Protein AF-A0AA95GH87-F1 (afdb_monomer)

Structure (mmCIF, N/CA/C/O backbone):
data_AF-A0AA95GH87-F1
#
_entry.id   AF-A0AA95GH87-F1
#
loop_
_atom_site.group_PDB
_atom_site.id
_atom_site.type_symbol
_atom_site.label_atom_id
_atom_site.label_alt_id
_atom_site.label_comp_id
_atom_site.label_asym_id
_atom_site.label_entity_id
_atom_site.label_seq_id
_atom_site.pdbx_PDB_ins_code
_atom_site.Cartn_x
_atom_site.Cartn_y
_atom_site.Cartn_z
_atom_site.occupancy
_atom_site.B_iso_or_equiv
_atom_site.auth_seq_id
_atom_site.auth_comp_id
_atom_site.auth_asym_id
_atom_site.auth_atom_id
_atom_site.pdbx_PDB_model_num
ATOM 1 N N . MET A 1 1 ? -20.044 -22.253 20.511 1.00 40.62 1 MET A N 1
ATOM 2 C CA . MET A 1 1 ? -18.688 -22.822 20.381 1.00 40.62 1 MET A CA 1
ATOM 3 C C . MET A 1 1 ? -18.631 -23.639 19.105 1.00 40.62 1 MET A C 1
ATOM 5 O O . MET A 1 1 ? -19.233 -24.700 19.078 1.00 40.62 1 MET A O 1
ATOM 9 N N . SER A 1 2 ? -17.988 -23.132 18.055 1.00 35.88 2 SER A N 1
ATOM 10 C CA . SER A 1 2 ? -17.316 -23.957 17.040 1.00 35.88 2 SER A CA 1
ATOM 11 C C . SER A 1 2 ? -16.520 -23.020 16.128 1.00 35.88 2 SER A C 1
ATOM 13 O O . SER A 1 2 ? -17.026 -22.504 15.136 1.00 35.88 2 SER A O 1
ATOM 15 N N . GLU A 1 3 ? -15.295 -22.713 16.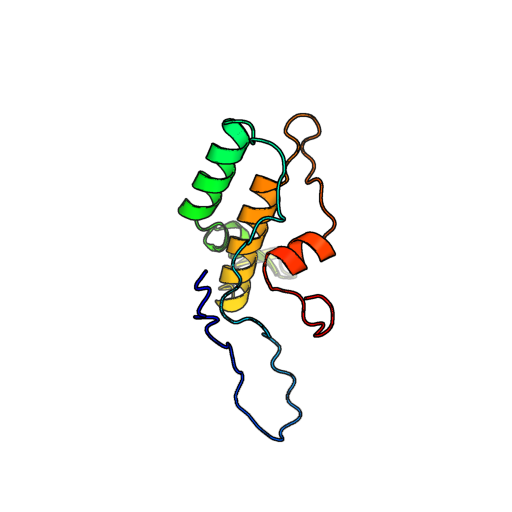551 1.00 40.62 3 GLU A N 1
ATOM 16 C CA . GLU A 1 3 ? -14.234 -22.258 15.657 1.00 40.62 3 GLU A CA 1
ATOM 17 C C . GLU A 1 3 ? -13.705 -23.492 14.919 1.00 40.62 3 GLU A C 1
ATOM 19 O O . GLU A 1 3 ? -13.161 -24.394 15.548 1.00 40.62 3 GLU A O 1
ATOM 24 N N . MET A 1 4 ? -13.857 -23.538 13.597 1.00 34.50 4 MET A N 1
ATOM 25 C CA . MET A 1 4 ? -13.042 -24.369 12.706 1.00 34.50 4 MET A CA 1
ATOM 26 C C . MET A 1 4 ? -12.827 -23.567 11.415 1.00 34.50 4 MET A C 1
ATOM 28 O O . MET A 1 4 ? -13.761 -23.306 10.668 1.00 34.50 4 MET A O 1
ATOM 32 N N . LEU A 1 5 ? -11.678 -22.896 11.305 1.00 40.97 5 LEU A N 1
ATOM 33 C CA . LEU A 1 5 ? -10.479 -23.383 10.607 1.00 40.97 5 LEU A CA 1
ATOM 34 C C . LEU A 1 5 ? -10.649 -23.441 9.084 1.00 40.97 5 LEU A C 1
ATOM 36 O O . LEU A 1 5 ? -11.025 -24.470 8.543 1.00 40.97 5 LEU A O 1
ATOM 40 N N . LEU A 1 6 ? -10.241 -22.364 8.407 1.00 35.00 6 LEU A N 1
ATOM 41 C CA . LEU A 1 6 ? -9.668 -22.410 7.055 1.00 35.00 6 LEU A CA 1
ATOM 42 C C . LEU A 1 6 ? -8.564 -21.342 6.952 1.00 35.00 6 LEU A C 1
ATOM 44 O O . LEU A 1 6 ? -8.656 -20.359 6.220 1.00 35.00 6 LEU A O 1
ATOM 48 N N . THR A 1 7 ? -7.495 -21.529 7.728 1.00 36.50 7 THR A N 1
ATOM 49 C CA . THR A 1 7 ? -6.198 -20.902 7.461 1.00 36.50 7 THR A CA 1
ATOM 50 C C . THR A 1 7 ? -5.591 -21.599 6.250 1.00 36.50 7 THR A C 1
ATOM 52 O O . THR A 1 7 ? -5.020 -22.685 6.336 1.00 36.50 7 THR A O 1
ATOM 55 N N . ASN A 1 8 ? -5.774 -20.990 5.081 1.00 40.66 8 ASN A N 1
ATOM 56 C CA . ASN A 1 8 ? -5.179 -21.465 3.842 1.00 40.66 8 ASN A CA 1
ATOM 57 C C . ASN A 1 8 ? -3.656 -21.268 3.939 1.00 40.66 8 ASN A C 1
ATOM 59 O O . ASN A 1 8 ? -3.154 -20.144 3.920 1.00 40.66 8 ASN A O 1
ATOM 63 N N . GLN A 1 9 ? -2.939 -22.371 4.158 1.00 38.81 9 GLN A N 1
ATOM 64 C CA . GLN A 1 9 ? -1.493 -22.408 4.351 1.00 38.81 9 GLN A CA 1
ATOM 65 C C . GLN A 1 9 ? -0.786 -22.032 3.045 1.00 38.81 9 GLN A C 1
ATOM 67 O O . GLN A 1 9 ? -0.712 -22.839 2.119 1.00 38.81 9 GLN A O 1
ATOM 72 N N . TYR A 1 10 ? -0.203 -20.835 2.976 1.00 43.38 10 TYR A N 1
ATOM 73 C CA . TYR A 1 10 ? 0.739 -20.472 1.917 1.00 43.38 10 TYR A CA 1
ATOM 74 C C . TYR A 1 10 ? 2.072 -21.199 2.151 1.00 43.38 10 TYR A C 1
ATOM 76 O O . TYR A 1 10 ? 3.031 -20.645 2.679 1.00 43.38 10 TYR A O 1
ATOM 84 N N . LYS A 1 11 ? 2.125 -22.487 1.801 1.00 39.56 11 LYS A N 1
ATOM 85 C CA . LYS A 1 11 ? 3.360 -23.276 1.809 1.00 39.56 11 LYS A CA 1
ATOM 86 C C . LYS A 1 11 ? 4.126 -23.038 0.510 1.00 39.56 11 LYS A C 1
ATOM 88 O O . LYS A 1 11 ? 3.761 -23.565 -0.537 1.00 39.56 11 LYS A O 1
ATOM 93 N N . CYS A 1 12 ? 5.254 -22.336 0.597 1.00 39.78 12 CYS A N 1
ATOM 94 C CA . CYS A 1 12 ? 6.360 -22.542 -0.335 1.00 39.78 12 CYS A CA 1
ATOM 95 C C . CYS A 1 12 ? 6.912 -23.957 -0.096 1.00 39.78 12 CYS A C 1
ATOM 97 O O . CYS A 1 12 ? 7.788 -24.175 0.739 1.00 39.78 12 CYS A O 1
ATOM 99 N N . HIS A 1 13 ? 6.341 -24.953 -0.772 1.00 40.78 13 HIS A N 1
ATOM 100 C CA . HIS A 1 13 ? 6.869 -26.312 -0.780 1.00 40.78 13 HIS A CA 1
ATOM 101 C C . HIS A 1 13 ? 8.127 -26.380 -1.645 1.00 40.78 13 HIS A C 1
ATOM 103 O O . HIS A 1 13 ? 8.039 -26.581 -2.849 1.00 40.78 13 HIS A O 1
ATOM 109 N N . THR A 1 14 ? 9.295 -26.295 -1.013 1.00 44.59 14 THR A N 1
ATOM 110 C CA . THR A 1 14 ? 10.481 -27.028 -1.477 1.00 44.59 14 THR A CA 1
ATOM 111 C C . THR A 1 14 ? 11.312 -27.460 -0.268 1.00 44.59 14 THR A C 1
ATOM 113 O O . THR A 1 14 ? 11.825 -26.589 0.440 1.00 44.59 14 THR A O 1
ATOM 116 N N . PRO A 1 15 ? 11.478 -28.770 -0.011 1.00 48.69 15 PRO A N 1
ATOM 117 C CA . PRO A 1 15 ? 12.475 -29.241 0.931 1.00 48.69 15 PRO A CA 1
ATOM 118 C C . PRO A 1 15 ? 13.855 -29.103 0.268 1.00 48.69 15 PRO A C 1
ATOM 120 O O . PRO A 1 15 ? 14.036 -29.468 -0.888 1.00 48.69 15 PRO A O 1
ATOM 123 N N . PHE A 1 16 ? 14.833 -28.568 0.998 1.00 40.81 16 PHE A N 1
ATOM 124 C CA . PHE A 1 16 ? 16.256 -28.707 0.668 1.00 40.81 16 PHE A CA 1
ATOM 125 C C . PHE A 1 16 ? 16.755 -28.108 -0.670 1.00 40.81 16 PHE A C 1
ATOM 127 O O . PHE A 1 16 ? 17.510 -28.725 -1.415 1.00 40.81 16 PHE A O 1
ATOM 134 N N . SER A 1 17 ? 16.473 -26.828 -0.929 1.00 45.97 17 SER A N 1
ATOM 135 C CA . SER A 1 17 ? 17.473 -25.993 -1.611 1.00 45.97 17 SER A CA 1
ATOM 136 C C . SER A 1 17 ? 17.475 -24.590 -1.006 1.00 45.97 17 SER A C 1
ATOM 138 O O . SER A 1 17 ? 16.442 -23.933 -0.925 1.00 45.97 17 SER A O 1
ATOM 140 N N . LEU A 1 18 ? 18.638 -24.142 -0.531 1.00 48.94 18 LEU A N 1
ATOM 141 C CA . LEU A 1 18 ? 18.894 -22.841 0.103 1.00 48.94 18 LEU A CA 1
ATOM 142 C C . LEU A 1 18 ? 18.789 -21.662 -0.885 1.00 48.94 18 LEU A C 1
ATOM 144 O O . LEU A 1 18 ? 19.599 -20.739 -0.865 1.00 48.94 18 LEU A O 1
ATOM 148 N N . ARG A 1 19 ? 17.783 -21.648 -1.762 1.00 49.28 19 ARG A N 1
ATOM 149 C CA . ARG A 1 19 ? 17.356 -20.413 -2.415 1.00 49.28 19 ARG A CA 1
ATOM 150 C C . ARG A 1 19 ? 16.249 -19.831 -1.556 1.00 49.28 19 ARG A C 1
ATOM 152 O O . ARG A 1 19 ? 15.096 -20.226 -1.686 1.00 49.28 19 ARG A O 1
ATOM 159 N N . ARG A 1 20 ? 16.613 -18.914 -0.651 1.00 56.47 20 ARG A N 1
ATOM 160 C CA . ARG A 1 20 ? 15.645 -18.073 0.067 1.00 56.47 20 ARG A CA 1
ATOM 161 C C . ARG A 1 20 ? 14.664 -17.525 -0.971 1.00 56.47 20 ARG A C 1
ATOM 163 O O . ARG A 1 20 ? 15.072 -16.777 -1.859 1.00 56.47 20 ARG A O 1
ATOM 170 N N . CYS A 1 21 ? 13.408 -17.961 -0.919 1.00 63.50 21 CYS A N 1
ATOM 171 C CA . CYS A 1 21 ? 12.379 -17.405 -1.782 1.00 63.50 21 CYS A CA 1
ATOM 172 C C . CYS A 1 21 ? 12.286 -15.922 -1.418 1.00 63.50 21 CYS A C 1
ATOM 174 O O . CYS A 1 21 ? 11.984 -15.596 -0.273 1.00 63.50 21 CYS A O 1
ATOM 176 N N . TYR A 1 22 ? 12.614 -15.019 -2.347 1.00 73.69 22 TYR A N 1
ATOM 177 C CA . TYR A 1 22 ? 12.637 -13.581 -2.045 1.00 73.69 22 TYR A CA 1
ATOM 178 C C . TYR A 1 22 ? 11.229 -13.023 -1.757 1.00 73.69 22 TYR A C 1
ATOM 180 O O . TYR A 1 22 ? 11.089 -11.873 -1.350 1.00 73.69 22 TYR A O 1
ATOM 188 N N . VAL A 1 23 ? 10.192 -13.839 -1.982 1.00 78.69 23 VAL A N 1
ATOM 189 C CA . VAL A 1 23 ? 8.790 -13.564 -1.675 1.00 78.69 23 VAL A CA 1
ATOM 190 C C . VAL A 1 23 ? 8.303 -14.616 -0.683 1.00 78.69 23 VAL A C 1
ATOM 192 O O . VAL A 1 23 ? 8.132 -15.775 -1.053 1.00 78.69 23 VAL A O 1
ATOM 195 N N . TYR A 1 24 ? 8.074 -14.211 0.567 1.00 84.25 24 TYR A N 1
ATOM 196 C CA . TYR A 1 24 ? 7.481 -15.079 1.589 1.00 84.25 24 TYR A CA 1
ATOM 197 C C . TYR A 1 24 ? 5.960 -15.184 1.409 1.00 84.25 24 TYR A C 1
ATOM 199 O O . TYR A 1 24 ? 5.419 -16.277 1.269 1.00 84.25 24 TYR A O 1
ATOM 207 N N . ASN A 1 25 ? 5.278 -14.038 1.310 1.00 88.62 25 ASN A N 1
ATOM 208 C CA . ASN A 1 25 ? 3.848 -13.968 1.033 1.00 88.62 25 ASN A CA 1
ATOM 209 C C . ASN A 1 25 ? 3.587 -13.585 -0.437 1.00 88.62 25 ASN A C 1
ATOM 211 O O . ASN A 1 25 ? 3.800 -12.430 -0.821 1.00 88.62 25 ASN A O 1
ATOM 215 N N . PRO A 1 26 ? 3.108 -14.511 -1.288 1.00 88.19 26 PRO A N 1
ATOM 216 C CA . PRO A 1 26 ? 2.813 -14.205 -2.682 1.00 88.19 26 PRO A CA 1
ATOM 217 C C . PRO A 1 26 ? 1.598 -13.286 -2.848 1.00 88.19 26 PRO A C 1
ATOM 219 O O . PRO A 1 26 ? 1.502 -12.630 -3.889 1.00 88.19 26 PRO A O 1
ATOM 222 N N . HIS A 1 27 ? 0.706 -13.207 -1.856 1.00 92.00 27 HIS A N 1
ATOM 223 C CA . HIS A 1 27 ? -0.557 -12.466 -1.899 1.00 92.00 27 HIS A CA 1
ATOM 224 C C . HIS A 1 27 ? -0.683 -11.499 -0.707 1.00 92.00 27 HIS A C 1
ATOM 226 O O . HIS A 1 27 ? -1.575 -11.656 0.133 1.00 92.00 27 HIS A O 1
ATOM 232 N N . PRO A 1 28 ? 0.194 -10.480 -0.623 1.00 93.25 28 PRO A N 1
ATOM 233 C CA . PRO A 1 28 ? 0.126 -9.497 0.448 1.00 93.25 28 PRO A CA 1
ATOM 234 C C . PRO A 1 28 ? -1.226 -8.793 0.438 1.00 93.25 28 PRO A C 1
ATOM 236 O O . PRO A 1 28 ? -1.718 -8.364 -0.607 1.00 93.25 28 PRO A O 1
ATOM 239 N N . THR A 1 29 ? -1.833 -8.715 1.614 1.00 93.62 29 THR A N 1
ATOM 240 C CA . THR A 1 29 ? -3.160 -8.141 1.822 1.00 93.62 29 THR A CA 1
ATOM 241 C C . THR A 1 29 ? -3.139 -7.402 3.144 1.00 93.62 29 THR A C 1
ATOM 243 O O . THR A 1 29 ? -2.651 -7.931 4.137 1.00 93.62 29 THR A O 1
ATOM 246 N N . TYR A 1 30 ? -3.668 -6.181 3.158 1.00 94.75 30 TYR A N 1
AT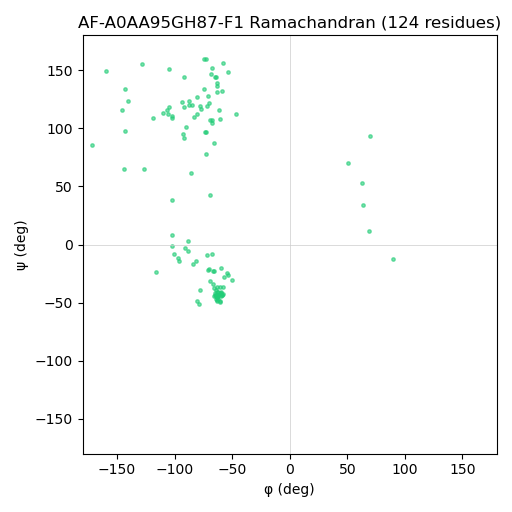OM 247 C CA . TYR A 1 30 ? -3.755 -5.404 4.385 1.00 94.75 30 TYR A CA 1
ATOM 248 C C . TYR A 1 30 ? -4.823 -5.969 5.326 1.00 94.75 30 TYR A C 1
ATOM 250 O O . TYR A 1 30 ? -6.014 -5.975 4.990 1.00 94.75 30 TYR A O 1
ATOM 258 N N . ILE A 1 31 ? -4.387 -6.376 6.515 1.00 92.50 31 ILE A N 1
ATOM 259 C CA . ILE A 1 31 ? -5.231 -6.747 7.645 1.00 92.50 31 ILE A CA 1
ATOM 260 C C . ILE A 1 31 ? -5.051 -5.658 8.707 1.00 92.50 31 ILE A C 1
ATOM 262 O O . ILE A 1 31 ? -3.951 -5.513 9.243 1.00 92.50 31 ILE A O 1
ATOM 266 N N . PRO A 1 32 ? -6.089 -4.856 9.005 1.00 88.88 32 PRO A N 1
ATOM 267 C CA . PRO A 1 32 ? -5.956 -3.812 10.006 1.00 88.88 32 PRO A CA 1
ATOM 268 C C . PRO A 1 32 ? -5.687 -4.425 11.386 1.00 88.88 32 PRO A C 1
ATOM 270 O O . PRO A 1 32 ? -6.264 -5.471 11.705 1.00 88.88 32 PRO A O 1
ATOM 273 N N . PRO A 1 33 ? -4.861 -3.775 12.228 1.00 86.75 33 PRO A N 1
ATOM 274 C CA . PRO A 1 33 ? -4.757 -4.162 13.626 1.00 86.75 33 PRO A CA 1
ATOM 275 C C . PRO A 1 33 ? -6.138 -4.072 14.281 1.00 86.75 33 PRO A C 1
ATOM 277 O O . PRO A 1 33 ? -7.016 -3.333 13.823 1.00 86.75 33 PRO A O 1
ATOM 280 N N . LYS A 1 34 ? -6.342 -4.828 15.360 1.00 82.50 34 LYS A N 1
ATOM 281 C CA . LYS A 1 34 ? -7.611 -4.824 16.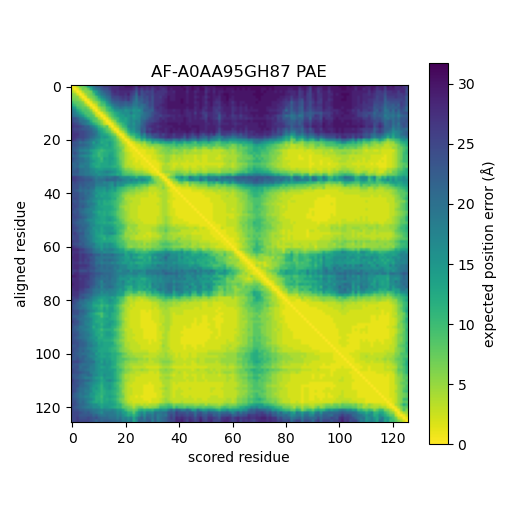088 1.00 82.50 34 LYS A CA 1
ATOM 282 C C . LYS A 1 34 ? -7.884 -3.415 16.615 1.00 82.50 34 LYS A C 1
ATOM 284 O O . LYS A 1 34 ? -7.224 -2.952 17.540 1.00 82.50 34 LYS A O 1
ATOM 289 N N . GLU A 1 35 ? -8.846 -2.733 16.010 1.00 73.00 35 GLU A N 1
ATOM 290 C CA . GLU A 1 35 ? -9.231 -1.392 16.426 1.00 73.00 35 GLU A CA 1
ATOM 291 C C . GLU A 1 35 ? -10.356 -1.413 17.445 1.00 73.00 35 GLU A C 1
ATOM 293 O O . GLU A 1 35 ? -11.285 -2.216 17.369 1.00 73.00 35 GLU A O 1
ATOM 298 N N . THR A 1 36 ? -10.278 -0.473 18.381 1.00 62.91 36 THR A N 1
ATOM 299 C CA . THR A 1 36 ? -11.292 -0.247 19.409 1.00 62.91 36 THR A CA 1
ATOM 300 C C . THR A 1 36 ? -12.278 0.864 19.041 1.00 62.91 36 THR A C 1
ATOM 302 O O . THR A 1 36 ? -13.330 0.955 19.668 1.00 62.91 36 THR A O 1
ATOM 305 N N . SER A 1 37 ? -11.988 1.696 18.030 1.00 75.38 37 SER A N 1
ATOM 306 C CA . SER A 1 37 ? -12.786 2.881 17.689 1.00 75.38 37 SER A CA 1
ATOM 307 C C . SER A 1 37 ? -13.185 2.950 16.212 1.00 75.38 37 SER A C 1
ATOM 309 O O . SER A 1 37 ? -12.574 2.358 15.327 1.00 75.38 37 SER A O 1
ATOM 311 N N . ASN A 1 38 ? -14.273 3.669 15.938 1.00 85.62 38 ASN A N 1
ATOM 312 C CA . ASN A 1 38 ? -14.830 3.807 14.596 1.00 85.62 38 ASN A CA 1
ATOM 313 C C . ASN A 1 38 ? -14.056 4.867 13.792 1.00 85.62 38 ASN A C 1
ATOM 315 O O . ASN A 1 38 ? -13.949 6.012 14.227 1.00 85.62 38 ASN A O 1
ATOM 319 N N . LYS A 1 39 ? -13.580 4.526 12.587 1.00 88.38 39 LYS A N 1
ATOM 320 C CA . LYS A 1 39 ? -12.851 5.486 11.735 1.00 88.38 39 LYS A CA 1
ATOM 321 C C . LYS A 1 39 ? -13.744 6.606 11.198 1.00 88.38 39 LYS A C 1
ATOM 323 O O . LYS A 1 39 ? -14.895 6.329 10.825 1.00 88.38 39 LYS A O 1
ATOM 328 N N . PRO A 1 40 ? -13.189 7.821 11.020 1.00 92.56 40 PRO A N 1
ATOM 329 C CA . PRO A 1 40 ? -13.833 8.887 10.262 1.00 92.56 40 PRO A CA 1
ATOM 330 C C . PRO A 1 40 ? -14.236 8.437 8.851 1.00 92.56 40 PRO A C 1
ATOM 332 O O . PRO A 1 40 ? -13.554 7.626 8.217 1.00 92.56 40 PRO A O 1
ATOM 335 N N . ALA A 1 41 ? -15.324 9.005 8.327 1.00 95.25 41 ALA A N 1
ATOM 336 C CA . ALA A 1 41 ? -15.848 8.661 7.003 1.00 95.25 41 ALA A CA 1
ATOM 337 C C . ALA A 1 41 ? -14.823 8.886 5.876 1.00 95.25 41 ALA A C 1
ATOM 339 O O . ALA A 1 41 ? -14.741 8.075 4.956 1.00 95.25 41 ALA A O 1
ATOM 340 N N . ILE A 1 42 ? -14.000 9.935 5.983 1.00 95.56 42 ILE A N 1
ATOM 341 C CA . ILE A 1 42 ? -12.957 10.245 4.998 1.00 95.56 42 ILE A CA 1
ATOM 342 C C . ILE A 1 42 ? -11.893 9.145 4.902 1.00 95.56 42 ILE A C 1
ATOM 344 O O . ILE A 1 42 ? -11.527 8.757 3.798 1.00 95.56 42 ILE A O 1
ATOM 348 N N . ILE A 1 43 ? -11.469 8.567 6.032 1.00 95.31 43 ILE A N 1
ATOM 349 C CA . ILE A 1 43 ? -10.513 7.451 6.050 1.00 95.31 43 ILE A CA 1
ATOM 350 C C . ILE A 1 43 ? -11.138 6.215 5.408 1.00 95.31 43 ILE A C 1
ATOM 352 O O . ILE A 1 43 ? -10.529 5.585 4.550 1.00 95.31 43 ILE A O 1
ATOM 356 N N . LYS A 1 44 ? -12.399 5.908 5.738 1.00 94.94 44 LYS A N 1
ATOM 357 C CA . LYS A 1 44 ? -13.132 4.792 5.116 1.00 94.94 44 LYS A CA 1
ATOM 358 C C . LYS A 1 44 ? -13.228 4.961 3.594 1.00 94.94 44 LYS A C 1
ATOM 360 O O . LYS A 1 44 ? -13.014 3.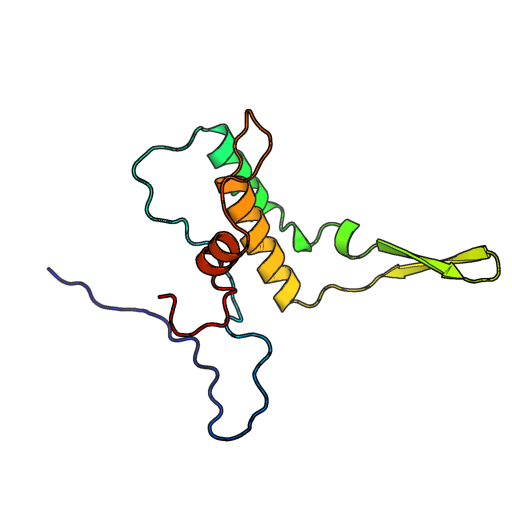999 2.853 1.00 94.94 44 LYS A O 1
ATOM 365 N N . ALA A 1 45 ? -13.526 6.174 3.128 1.00 97.12 45 ALA A N 1
ATOM 366 C CA . ALA A 1 45 ? -13.584 6.501 1.707 1.00 97.12 45 ALA A CA 1
ATOM 367 C C . ALA A 1 45 ? -12.210 6.376 1.033 1.00 97.12 45 ALA A C 1
ATOM 369 O O . ALA A 1 45 ? -12.120 5.778 -0.038 1.00 97.12 45 ALA A O 1
ATOM 370 N N . LEU A 1 46 ? -11.145 6.860 1.680 1.00 95.94 46 LEU A N 1
ATOM 371 C CA . LEU A 1 46 ? -9.778 6.777 1.172 1.00 95.94 46 LEU A CA 1
ATOM 372 C C . LEU A 1 46 ? -9.318 5.322 1.035 1.00 95.94 46 LEU A C 1
ATOM 374 O O . LEU A 1 46 ? -8.875 4.920 -0.037 1.00 95.94 46 LEU A O 1
ATOM 378 N N . THR A 1 47 ? -9.514 4.496 2.064 1.00 95.44 47 THR A N 1
ATOM 379 C CA . THR A 1 47 ? -9.195 3.061 2.020 1.00 95.44 47 THR A CA 1
ATOM 380 C C . THR A 1 47 ? -9.981 2.346 0.916 1.00 95.44 47 THR A C 1
ATOM 382 O O . THR A 1 47 ? -9.430 1.512 0.194 1.00 95.44 47 THR A O 1
ATOM 385 N N . LYS A 1 48 ? -11.267 2.684 0.732 1.00 96.19 48 LYS A N 1
ATOM 386 C CA . LYS A 1 48 ? -12.089 2.144 -0.364 1.00 96.19 48 LYS A CA 1
ATOM 387 C C . LYS A 1 48 ? -11.544 2.557 -1.734 1.00 96.19 48 LYS A C 1
ATOM 389 O O . LYS A 1 48 ? -11.435 1.709 -2.619 1.00 96.19 48 LYS A O 1
ATOM 394 N N . ALA A 1 49 ? -11.183 3.827 -1.900 1.00 97.00 49 ALA A N 1
ATOM 395 C CA . ALA A 1 49 ? -10.610 4.346 -3.136 1.00 97.00 49 ALA A CA 1
ATOM 396 C C . ALA A 1 49 ? -9.260 3.686 -3.448 1.00 97.00 49 ALA A C 1
ATOM 398 O O . ALA A 1 49 ? -9.064 3.214 -4.564 1.00 97.00 49 ALA A O 1
ATOM 399 N N . ALA A 1 50 ? -8.375 3.553 -2.456 1.00 95.69 50 ALA A N 1
ATOM 400 C CA . ALA A 1 50 ? -7.087 2.879 -2.594 1.00 95.69 50 ALA A CA 1
ATOM 401 C C . ALA A 1 50 ? -7.244 1.424 -3.064 1.00 95.69 50 ALA A C 1
ATOM 403 O O . ALA A 1 50 ? -6.541 0.989 -3.974 1.00 95.69 50 ALA A O 1
ATOM 404 N N . ARG A 1 51 ? -8.214 0.682 -2.512 1.00 94.50 51 ARG A N 1
ATOM 405 C CA . ARG A 1 51 ? -8.509 -0.695 -2.946 1.00 94.50 51 ARG A CA 1
ATOM 406 C C . ARG A 1 51 ? -8.996 -0.769 -4.395 1.00 94.50 51 ARG A C 1
ATOM 408 O O . ARG A 1 51 ? -8.625 -1.694 -5.110 1.00 94.50 51 ARG A O 1
ATOM 415 N N . ALA A 1 52 ? -9.818 0.185 -4.827 1.00 96.12 52 ALA A N 1
ATOM 416 C CA . ALA A 1 52 ? -10.382 0.196 -6.175 1.00 96.12 52 ALA A CA 1
ATOM 417 C C . ALA A 1 52 ? -9.381 0.678 -7.240 1.00 96.12 52 ALA A C 1
ATOM 419 O O . ALA A 1 52 ? -9.338 0.131 -8.340 1.00 96.12 52 ALA A O 1
ATOM 420 N N . ALA A 1 53 ? -8.566 1.684 -6.914 1.00 92.56 53 ALA A N 1
ATOM 421 C CA . ALA A 1 53 ? -7.693 2.368 -7.866 1.00 92.56 53 ALA A CA 1
ATOM 422 C C . ALA A 1 53 ? -6.499 1.522 -8.338 1.00 92.56 53 ALA A C 1
ATOM 424 O O . ALA A 1 53 ? -5.949 1.796 -9.401 1.00 92.56 53 ALA A O 1
ATOM 425 N N . ARG A 1 54 ? -6.100 0.497 -7.568 1.00 89.94 54 ARG A N 1
ATOM 426 C CA . ARG A 1 54 ? -4.890 -0.316 -7.806 1.00 89.94 54 ARG A CA 1
ATOM 427 C C . ARG A 1 54 ? -3.636 0.555 -8.007 1.00 89.94 54 ARG A C 1
ATOM 429 O O . ARG A 1 54 ? -3.113 0.628 -9.123 1.00 89.94 54 ARG A O 1
ATOM 436 N N . PRO A 1 55 ? -3.154 1.222 -6.943 1.00 91.56 55 PRO A N 1
ATOM 437 C CA . PRO A 1 55 ? -2.073 2.210 -6.995 1.00 91.56 55 PRO A CA 1
ATOM 438 C C . PRO A 1 55 ? -0.811 1.748 -7.729 1.00 91.56 55 PRO A C 1
ATOM 440 O O . PRO A 1 55 ? -0.132 2.560 -8.353 1.00 91.56 55 PRO A O 1
ATOM 443 N N . SER A 1 56 ? -0.508 0.450 -7.715 1.00 92.06 56 SER A N 1
ATOM 444 C CA . SER A 1 56 ? 0.609 -0.149 -8.450 1.00 92.06 56 SER A CA 1
ATOM 445 C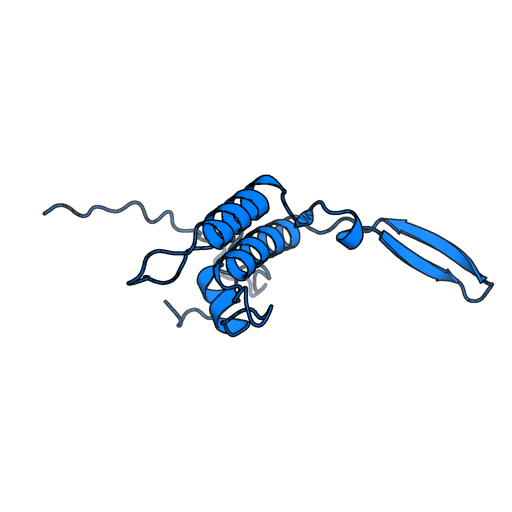 C . SER A 1 56 ? 0.552 0.032 -9.969 1.00 92.06 56 SER A C 1
ATOM 447 O O . SER A 1 56 ? 1.575 -0.100 -10.639 1.00 92.06 56 SER A O 1
ATOM 449 N N . ARG A 1 57 ? -0.621 0.325 -10.539 1.00 89.44 57 ARG A N 1
ATOM 450 C CA . ARG A 1 57 ? -0.819 0.563 -11.978 1.00 89.44 57 ARG A CA 1
ATOM 451 C C . ARG A 1 57 ? -0.619 2.020 -12.387 1.00 89.44 57 ARG A C 1
ATOM 453 O O . ARG A 1 57 ? -0.644 2.305 -13.580 1.00 89.44 57 ARG A O 1
ATOM 460 N N . HIS A 1 58 ? -0.411 2.923 -11.430 1.00 89.56 58 HIS A N 1
ATOM 461 C CA . HIS A 1 58 ? -0.181 4.333 -11.716 1.00 89.56 58 HIS A CA 1
ATOM 462 C C . HIS A 1 58 ? 1.105 4.534 -12.533 1.00 89.56 58 HIS A C 1
ATOM 464 O O . HIS A 1 58 ? 2.131 3.915 -12.245 1.00 89.56 58 HIS A O 1
ATOM 470 N N . GLU A 1 59 ? 1.071 5.427 -13.523 1.00 85.88 59 GLU A N 1
ATOM 471 C CA . GLU A 1 59 ? 2.180 5.674 -14.461 1.00 85.88 59 GLU A CA 1
ATOM 472 C C . GLU A 1 59 ? 3.493 6.079 -13.778 1.00 85.88 59 GLU A C 1
ATOM 474 O O . GLU A 1 59 ? 4.574 5.744 -14.260 1.00 85.88 59 GLU A O 1
ATOM 479 N N . ALA A 1 60 ? 3.403 6.705 -12.601 1.00 84.25 60 ALA A N 1
ATOM 480 C CA . ALA A 1 60 ? 4.556 7.073 -11.778 1.00 84.25 60 ALA A CA 1
ATOM 481 C C . ALA A 1 60 ? 5.496 5.889 -11.471 1.00 84.25 60 ALA A C 1
ATOM 483 O O . ALA A 1 60 ? 6.689 6.095 -11.273 1.00 84.25 60 ALA A O 1
ATOM 484 N N . TRP A 1 61 ? 4.994 4.647 -11.465 1.00 83.00 61 TRP A N 1
ATOM 485 C CA . TRP A 1 61 ? 5.820 3.454 -11.243 1.00 83.00 61 TRP A CA 1
ATOM 486 C C . TRP A 1 61 ? 6.568 2.966 -12.490 1.00 83.00 61 TRP A C 1
ATOM 488 O O . TRP A 1 61 ? 7.472 2.136 -12.369 1.00 83.00 61 TRP A O 1
ATOM 498 N N . TYR A 1 62 ? 6.191 3.447 -13.676 1.00 77.06 62 TYR A N 1
ATOM 499 C CA . TYR A 1 62 ? 6.643 2.927 -14.970 1.00 77.06 62 TYR A CA 1
ATOM 500 C C . TYR A 1 62 ? 7.445 3.946 -15.775 1.00 77.06 62 TYR A C 1
ATOM 502 O O . TYR A 1 62 ? 8.248 3.550 -16.620 1.00 77.06 62 TYR A O 1
ATOM 510 N N . THR A 1 63 ? 7.261 5.237 -15.508 1.00 70.00 63 THR A N 1
ATOM 511 C CA . THR A 1 63 ? 7.913 6.323 -16.237 1.00 70.00 63 THR A CA 1
ATOM 512 C C . THR A 1 63 ? 9.211 6.708 -15.534 1.00 70.00 63 THR A C 1
ATOM 514 O O . THR A 1 63 ? 9.225 7.539 -14.632 1.00 70.00 63 THR A O 1
ATOM 517 N N . THR A 1 64 ? 10.330 6.091 -15.925 1.00 70.00 64 THR A N 1
ATOM 518 C CA . THR A 1 64 ? 11.664 6.592 -15.556 1.00 70.00 64 THR A CA 1
ATOM 519 C C . THR A 1 64 ? 12.295 7.258 -16.770 1.00 70.00 64 THR A C 1
ATOM 521 O O . THR A 1 64 ? 12.532 6.617 -17.797 1.00 70.00 64 THR A O 1
ATOM 524 N N . ILE A 1 65 ? 12.580 8.552 -16.649 1.00 71.00 65 ILE A N 1
ATOM 525 C CA . ILE A 1 65 ? 13.319 9.300 -17.663 1.00 71.00 65 ILE A CA 1
ATOM 526 C C . ILE A 1 65 ? 14.800 8.950 -17.503 1.00 71.00 65 ILE A C 1
ATOM 528 O O . ILE A 1 65 ? 15.387 9.181 -16.448 1.00 71.00 65 ILE A O 1
ATOM 532 N N . SER A 1 66 ? 15.406 8.371 -18.539 1.00 71.50 66 SER A N 1
ATOM 533 C CA . SER A 1 66 ? 16.851 8.147 -18.587 1.00 71.50 66 SER A CA 1
ATOM 534 C C . SER A 1 66 ? 17.469 9.137 -19.567 1.00 71.50 66 SER A C 1
ATOM 536 O O . SER A 1 66 ? 17.171 9.102 -20.761 1.00 71.50 66 SER A O 1
ATOM 538 N N . VAL A 1 67 ? 18.320 10.026 -19.055 1.00 79.81 67 VAL A N 1
ATOM 539 C CA . VAL A 1 67 ? 19.071 10.990 -19.865 1.00 79.81 67 VAL A CA 1
ATOM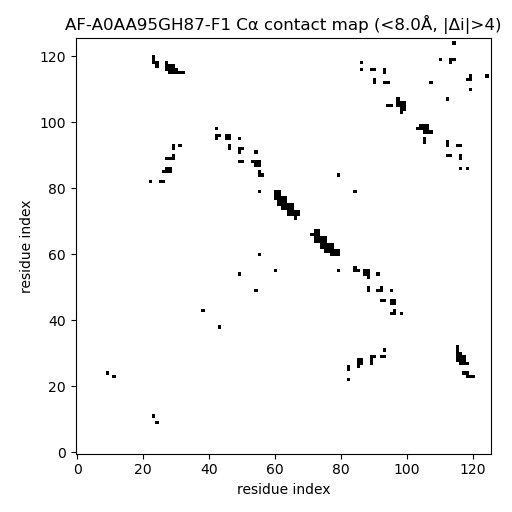 540 C C . VAL A 1 67 ? 20.428 10.380 -20.198 1.00 79.81 67 VAL A C 1
ATOM 542 O O . VAL A 1 67 ? 21.178 9.983 -19.304 1.00 79.81 67 VAL A O 1
ATOM 545 N N . LYS A 1 68 ? 20.746 10.259 -21.489 1.00 80.06 68 LYS A N 1
ATOM 546 C CA . LYS A 1 68 ? 22.076 9.817 -21.926 1.00 80.06 68 LYS A CA 1
ATOM 547 C C . LYS A 1 68 ? 23.089 10.946 -21.739 1.00 80.06 68 LYS A C 1
ATOM 549 O O . LYS A 1 68 ? 22.734 12.119 -21.753 1.00 80.06 68 LYS A O 1
ATOM 554 N N . LYS A 1 69 ? 24.379 10.597 -21.678 1.00 82.06 69 LYS A N 1
ATOM 555 C CA . LYS A 1 69 ? 25.487 11.572 -21.603 1.00 82.06 69 LYS A CA 1
ATOM 556 C C . LYS A 1 69 ? 25.469 12.615 -22.735 1.00 82.06 69 LYS A C 1
ATOM 558 O O . LYS A 1 69 ? 25.980 13.708 -22.547 1.00 82.06 69 LYS A O 1
ATOM 563 N N . ASN A 1 70 ? 24.850 12.288 -23.870 1.00 87.12 70 ASN A N 1
ATOM 564 C CA . ASN A 1 70 ? 24.765 13.144 -25.055 1.00 87.12 70 ASN A CA 1
ATOM 565 C C . ASN A 1 70 ? 23.548 14.095 -25.030 1.00 87.12 70 ASN A C 1
ATOM 567 O O . ASN A 1 70 ? 23.311 14.789 -26.010 1.00 87.12 70 ASN A O 1
ATOM 571 N N . GLY A 1 71 ? 22.750 14.099 -23.956 1.00 82.88 71 GLY A N 1
ATOM 572 C CA . GLY A 1 71 ? 21.530 14.909 -23.838 1.00 82.88 71 GLY A CA 1
ATOM 573 C C . GLY A 1 71 ? 20.254 14.231 -24.350 1.00 82.88 71 GLY A C 1
ATOM 574 O O . GLY A 1 71 ? 19.161 14.692 -24.034 1.00 82.88 71 GLY A O 1
ATOM 575 N N . ASP A 1 72 ? 2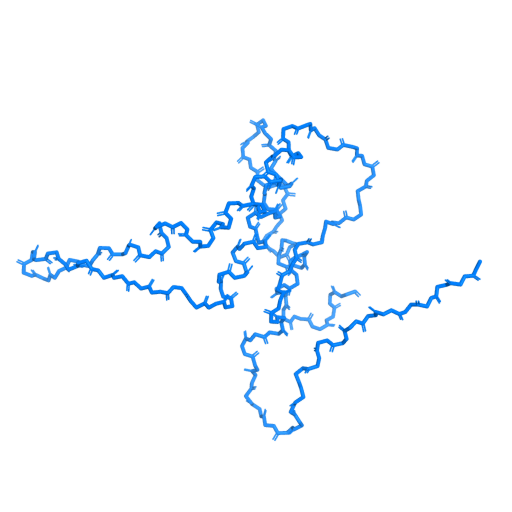0.359 13.107 -25.067 1.00 84.25 72 ASP A N 1
ATOM 576 C CA . ASP A 1 72 ? 19.185 12.368 -25.543 1.00 84.25 72 ASP A CA 1
ATOM 577 C C . ASP A 1 72 ? 18.341 11.820 -24.387 1.00 84.25 72 ASP A C 1
ATOM 579 O O . ASP A 1 72 ? 18.837 11.103 -23.506 1.00 84.25 72 ASP A O 1
ATOM 583 N N . ILE A 1 73 ? 17.034 12.066 -24.457 1.00 79.88 73 ILE A N 1
ATOM 584 C CA . ILE A 1 73 ? 16.054 11.496 -23.538 1.00 79.88 73 ILE A CA 1
ATOM 585 C C . ILE A 1 73 ? 15.595 10.142 -24.078 1.00 79.88 73 ILE A C 1
ATOM 587 O O . ILE A 1 73 ? 15.024 10.042 -25.163 1.00 79.88 73 ILE A O 1
ATOM 591 N N . LYS A 1 74 ? 15.809 9.079 -23.299 1.00 75.62 74 LYS A N 1
ATOM 592 C CA . LYS A 1 74 ? 15.218 7.766 -23.556 1.00 75.62 74 LYS A CA 1
ATOM 593 C C . LYS A 1 74 ? 14.098 7.522 -22.552 1.00 75.62 74 LYS A C 1
ATOM 595 O O . LYS A 1 74 ? 14.352 7.316 -21.364 1.00 75.62 74 LYS A O 1
ATOM 600 N N . ASN A 1 75 ? 12.865 7.476 -23.050 1.00 68.19 75 ASN A N 1
ATOM 601 C CA . ASN A 1 75 ? 11.718 7.034 -22.265 1.00 68.19 75 ASN A CA 1
ATOM 602 C C . ASN A 1 75 ? 11.864 5.530 -22.007 1.00 68.19 75 ASN A C 1
ATOM 604 O O . ASN A 1 75 ? 11.736 4.716 -22.923 1.00 68.19 75 ASN A O 1
ATOM 608 N N . PHE A 1 76 ? 12.199 5.157 -20.772 1.00 68.56 76 PHE A N 1
ATOM 609 C CA . PHE A 1 76 ? 12.313 3.761 -20.371 1.00 68.56 76 PHE A CA 1
ATOM 610 C C . PHE A 1 76 ? 11.069 3.363 -19.583 1.00 68.56 76 PHE A C 1
ATOM 612 O O . PHE A 1 76 ? 10.871 3.809 -18.454 1.00 68.56 76 PHE A O 1
ATOM 619 N N . ILE A 1 77 ? 10.240 2.506 -20.179 1.00 68.44 77 ILE A N 1
ATOM 620 C CA . ILE A 1 77 ? 9.067 1.950 -19.504 1.00 68.44 77 ILE A CA 1
ATOM 621 C C . ILE A 1 77 ? 9.491 0.657 -18.809 1.00 68.44 77 ILE A C 1
ATOM 623 O O . ILE A 1 77 ? 9.618 -0.393 -19.445 1.00 68.44 77 ILE A O 1
ATOM 627 N N . LYS A 1 78 ? 9.719 0.717 -17.493 1.00 72.44 78 LYS A N 1
ATOM 628 C CA . LYS A 1 78 ? 9.993 -0.480 -16.688 1.00 72.44 78 LYS A CA 1
ATOM 629 C C . LYS A 1 78 ? 8.688 -1.014 -16.124 1.00 72.44 78 LYS A C 1
ATOM 631 O O . LYS A 1 78 ? 8.060 -0.346 -15.315 1.00 72.44 78 LYS A O 1
ATOM 636 N N . ARG A 1 79 ? 8.302 -2.241 -16.482 1.00 71.50 79 ARG A N 1
ATOM 637 C CA . ARG A 1 79 ? 7.175 -2.904 -15.813 1.00 71.50 79 ARG A CA 1
ATOM 638 C C . ARG A 1 79 ? 7.560 -3.302 -14.389 1.00 71.50 79 ARG A C 1
ATOM 640 O O . ARG A 1 79 ? 8.582 -3.957 -14.173 1.00 71.50 79 ARG A O 1
ATOM 647 N N . LEU A 1 80 ? 6.744 -2.896 -13.419 1.00 84.81 80 LEU A N 1
ATOM 648 C CA . LEU A 1 80 ? 6.823 -3.386 -12.051 1.00 84.81 80 LEU A CA 1
ATOM 649 C C . LEU A 1 80 ? 6.538 -4.892 -12.039 1.00 84.81 80 LEU A C 1
ATOM 651 O O . LEU A 1 80 ? 5.628 -5.363 -12.721 1.00 84.81 80 LEU A O 1
ATOM 655 N N . ASN A 1 81 ? 7.324 -5.655 -11.278 1.00 87.19 81 ASN A N 1
ATOM 656 C CA . ASN A 1 81 ? 7.032 -7.074 -11.112 1.00 87.19 81 ASN A CA 1
ATOM 657 C C . ASN A 1 81 ? 5.721 -7.256 -10.325 1.00 87.19 81 ASN A C 1
ATOM 659 O O . ASN A 1 81 ? 5.349 -6.410 -9.510 1.00 87.19 81 ASN A O 1
ATOM 663 N N . GLU A 1 82 ? 5.021 -8.359 -10.573 1.00 88.88 82 GLU A N 1
ATOM 664 C CA . GLU A 1 82 ? 3.671 -8.550 -10.038 1.00 88.88 82 GLU A CA 1
ATOM 665 C C . GLU A 1 82 ? 3.646 -8.606 -8.502 1.00 88.88 82 GLU A C 1
ATOM 667 O O . GLU A 1 82 ? 2.756 -8.047 -7.868 1.00 88.88 82 GLU A O 1
ATOM 672 N N . HIS A 1 83 ? 4.667 -9.207 -7.889 1.00 89.62 83 HIS A N 1
ATOM 673 C CA . HIS A 1 83 ? 4.797 -9.283 -6.432 1.00 89.62 83 HIS A CA 1
ATOM 674 C C . HIS A 1 83 ? 4.925 -7.897 -5.786 1.00 89.62 83 HIS A C 1
ATOM 676 O O . HIS A 1 83 ? 4.242 -7.601 -4.809 1.00 89.62 83 HIS A O 1
ATOM 682 N N . ARG A 1 84 ? 5.747 -7.014 -6.364 1.00 89.75 84 ARG A N 1
ATOM 683 C CA . ARG A 1 84 ? 5.890 -5.618 -5.931 1.00 89.75 84 ARG A CA 1
ATOM 684 C C . ARG A 1 84 ? 4.608 -4.842 -6.170 1.00 89.75 84 ARG A C 1
ATOM 686 O O . ARG A 1 84 ? 4.260 -4.018 -5.337 1.00 89.75 84 ARG A O 1
ATOM 693 N N . ALA A 1 85 ? 3.903 -5.109 -7.268 1.00 93.00 85 ALA A N 1
ATOM 694 C CA . ALA A 1 85 ? 2.618 -4.476 -7.529 1.00 93.00 85 ALA A CA 1
ATOM 695 C C . ALA A 1 85 ? 1.610 -4.805 -6.419 1.00 93.00 85 ALA A C 1
ATOM 697 O O . ALA A 1 85 ? 1.032 -3.897 -5.828 1.00 93.00 85 ALA A O 1
ATOM 698 N N . ARG A 1 86 ? 1.488 -6.086 -6.050 1.00 93.75 86 ARG A N 1
ATOM 699 C CA . ARG A 1 86 ? 0.627 -6.510 -4.936 1.00 93.75 86 ARG A CA 1
ATOM 700 C C . ARG A 1 86 ? 1.071 -5.914 -3.597 1.00 93.75 86 ARG A C 1
ATOM 702 O O . ARG A 1 86 ? 0.226 -5.466 -2.830 1.00 93.75 86 ARG A O 1
ATOM 709 N N . ALA A 1 87 ? 2.378 -5.849 -3.336 1.00 94.44 87 ALA A N 1
ATOM 710 C CA . ALA A 1 87 ? 2.909 -5.234 -2.119 1.00 94.44 87 ALA A CA 1
ATOM 711 C C . ALA A 1 87 ? 2.577 -3.734 -2.023 1.00 94.44 87 ALA A C 1
ATOM 713 O O . ALA A 1 87 ? 2.154 -3.272 -0.968 1.00 94.44 87 ALA A O 1
ATOM 714 N N . ILE A 1 88 ? 2.717 -2.985 -3.124 1.00 95.12 88 ILE A N 1
ATOM 715 C CA . ILE A 1 88 ? 2.339 -1.565 -3.189 1.00 95.12 88 ILE A CA 1
ATOM 716 C C . ILE A 1 88 ? 0.839 -1.402 -2.956 1.00 95.12 88 ILE A C 1
ATOM 718 O O . ILE A 1 88 ? 0.442 -0.562 -2.155 1.00 95.12 88 ILE A O 1
ATOM 722 N N . ASP A 1 89 ? 0.008 -2.209 -3.618 1.00 95.88 89 ASP A N 1
ATOM 723 C CA . ASP A 1 89 ? -1.443 -2.134 -3.447 1.00 95.88 89 ASP A CA 1
ATOM 724 C C . ASP A 1 89 ? -1.837 -2.367 -1.975 1.00 95.88 89 ASP A C 1
ATOM 726 O O . ASP A 1 89 ? -2.625 -1.598 -1.427 1.00 95.88 89 ASP A O 1
ATOM 730 N N . ALA A 1 90 ? -1.242 -3.358 -1.298 1.00 96.50 90 ALA A N 1
ATOM 731 C CA . ALA A 1 90 ? -1.480 -3.604 0.127 1.00 96.50 90 ALA A CA 1
ATOM 732 C C . ALA A 1 90 ? -1.000 -2.441 1.017 1.00 96.50 90 ALA A C 1
ATOM 734 O O . ALA A 1 90 ? -1.756 -1.964 1.867 1.00 96.50 90 ALA A O 1
ATOM 735 N N . LEU A 1 91 ? 0.219 -1.939 0.788 1.00 96.88 91 LEU A N 1
ATOM 736 C CA . LEU A 1 91 ? 0.802 -0.848 1.573 1.00 96.88 91 LEU A CA 1
ATOM 737 C C . LEU A 1 91 ? 0.016 0.454 1.444 1.00 96.88 91 LEU A C 1
ATOM 739 O O . LEU A 1 91 ? -0.231 1.109 2.448 1.00 96.88 91 LEU A O 1
ATOM 743 N N . ILE A 1 92 ? -0.416 0.834 0.241 1.00 97.06 92 ILE A N 1
ATOM 744 C CA . ILE A 1 92 ? -1.164 2.085 0.050 1.00 97.06 92 ILE A CA 1
ATOM 745 C C . ILE A 1 92 ? -2.532 2.015 0.734 1.00 97.06 92 ILE A C 1
ATOM 747 O O . ILE A 1 92 ? -2.996 3.014 1.287 1.00 97.06 92 ILE A O 1
ATOM 751 N N . VAL A 1 93 ? -3.161 0.837 0.768 1.00 96.81 93 VAL A N 1
ATOM 752 C CA . VAL A 1 93 ? -4.381 0.619 1.555 1.00 96.81 93 VAL A CA 1
ATOM 753 C C . VAL A 1 93 ? -4.089 0.785 3.051 1.00 96.81 93 VAL A C 1
ATOM 755 O O . VAL A 1 93 ? -4.842 1.480 3.726 1.00 96.81 93 VAL A O 1
ATOM 758 N N . ALA A 1 94 ? -2.985 0.228 3.558 1.00 96.50 94 ALA A N 1
ATOM 759 C CA . ALA A 1 94 ? -2.575 0.380 4.957 1.00 96.50 94 ALA A CA 1
ATOM 760 C C . ALA A 1 94 ? -2.245 1.838 5.330 1.00 96.50 94 ALA A C 1
ATOM 762 O O . ALA A 1 94 ? -2.677 2.332 6.368 1.00 96.50 94 ALA A O 1
ATOM 763 N N . MET A 1 95 ? -1.525 2.556 4.466 1.00 97.12 95 MET A N 1
ATOM 764 C CA . MET A 1 95 ? -1.186 3.969 4.661 1.00 97.12 95 MET A CA 1
ATOM 765 C C . MET A 1 95 ? -2.432 4.854 4.650 1.00 97.12 95 MET A C 1
ATOM 767 O O . MET A 1 95 ? -2.554 5.739 5.488 1.00 97.12 95 MET A O 1
ATOM 771 N N . SER A 1 96 ? -3.373 4.588 3.739 1.00 96.12 96 SER A N 1
ATOM 772 C CA . SER A 1 96 ? -4.663 5.290 3.673 1.00 96.12 96 SER A CA 1
ATOM 773 C C . SER A 1 96 ? -5.456 5.129 4.962 1.00 96.12 96 SER A C 1
ATOM 775 O O . SER A 1 96 ? -6.051 6.072 5.473 1.00 96.12 96 SER A O 1
ATOM 777 N N . ASP A 1 97 ? -5.434 3.915 5.495 1.00 95.12 97 ASP A N 1
ATOM 778 C CA . ASP A 1 97 ? -6.132 3.549 6.710 1.00 95.12 97 ASP A CA 1
ATOM 779 C C . ASP A 1 97 ? -5.527 4.200 7.967 1.00 95.12 97 ASP A C 1
ATOM 781 O O . ASP A 1 97 ? -6.243 4.524 8.916 1.00 95.12 97 ASP A O 1
ATOM 785 N N . ARG A 1 98 ? -4.209 4.428 7.942 1.00 94.44 98 ARG A N 1
ATOM 786 C CA . ARG A 1 98 ? -3.406 4.988 9.036 1.00 94.44 98 ARG A CA 1
ATOM 787 C C . ARG A 1 98 ? -3.040 6.453 8.872 1.00 94.44 98 ARG A C 1
ATOM 789 O O . ARG A 1 98 ? -2.266 6.981 9.666 1.00 94.44 98 ARG A O 1
ATOM 796 N N . LEU A 1 99 ? -3.609 7.115 7.875 1.00 95.44 99 LEU A N 1
ATOM 797 C CA . LEU A 1 99 ? -3.400 8.531 7.644 1.00 95.44 99 LEU A CA 1
ATOM 798 C C . LEU A 1 99 ? -4.082 9.350 8.745 1.00 95.44 99 LEU A C 1
ATOM 800 O O . LEU A 1 99 ? -5.301 9.315 8.903 1.00 95.44 99 LEU A O 1
ATOM 804 N N . ASN A 1 100 ? -3.309 10.155 9.459 1.00 94.06 100 ASN A N 1
ATOM 805 C CA . ASN A 1 100 ? -3.848 11.255 10.238 1.00 94.06 100 ASN A CA 1
ATOM 806 C C . ASN A 1 100 ? -4.104 12.434 9.292 1.00 94.06 100 ASN A C 1
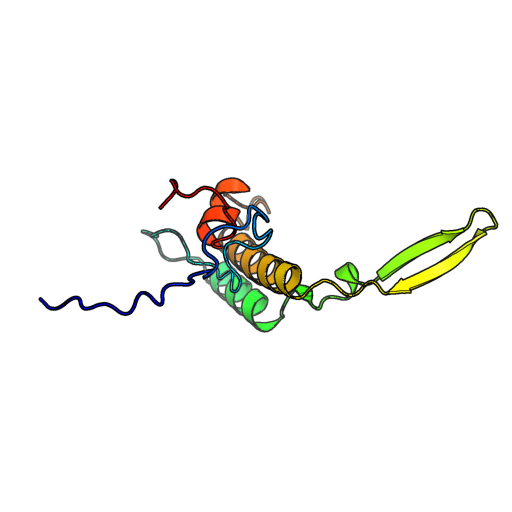ATOM 808 O O . ASN A 1 100 ? -3.176 13.038 8.757 1.00 94.06 100 ASN A O 1
ATOM 812 N N . ILE A 1 101 ? -5.379 12.765 9.087 1.00 93.44 101 ILE A N 1
ATOM 813 C CA . ILE A 1 101 ? -5.801 13.812 8.143 1.00 93.44 101 ILE A CA 1
ATOM 814 C C . ILE A 1 101 ? -5.377 15.225 8.551 1.00 93.44 101 ILE A C 1
ATOM 816 O O . ILE A 1 101 ? -5.313 16.098 7.694 1.00 93.44 101 ILE A O 1
ATOM 820 N N . ILE A 1 102 ? -5.109 15.461 9.837 1.00 94.19 102 ILE A N 1
ATOM 821 C CA . ILE A 1 102 ? -4.709 16.780 10.338 1.00 94.19 102 ILE A CA 1
ATOM 822 C C . ILE A 1 102 ? -3.220 16.987 10.073 1.00 94.19 102 ILE A C 1
ATOM 824 O O . ILE A 1 102 ? -2.817 18.018 9.546 1.00 94.19 102 ILE A O 1
ATOM 828 N N . SER A 1 103 ? -2.395 15.997 10.423 1.00 94.56 103 SER A N 1
ATOM 829 C CA . SER A 1 103 ? -0.942 16.090 10.254 1.00 94.56 103 SER A CA 1
ATOM 830 C C . SER A 1 103 ? -0.463 15.708 8.850 1.00 94.56 103 SER A C 1
ATOM 832 O O . SER A 1 103 ? 0.681 16.000 8.501 1.00 94.56 103 SER A O 1
ATOM 834 N N . GLY A 1 104 ? -1.299 15.027 8.061 1.00 94.38 104 GLY A N 1
ATOM 835 C CA . GLY A 1 104 ? -0.937 14.457 6.763 1.00 94.38 104 GLY A CA 1
ATOM 836 C C . GLY A 1 104 ? 0.048 13.287 6.858 1.00 94.38 104 GLY A C 1
ATOM 837 O O . GLY A 1 104 ? 0.615 12.880 5.845 1.00 94.38 104 GLY A O 1
ATOM 838 N N . LYS A 1 105 ? 0.291 12.756 8.063 1.00 95.56 105 LYS A N 1
ATOM 839 C CA . LYS A 1 105 ? 1.269 11.692 8.322 1.00 95.56 105 LYS A CA 1
ATOM 840 C C . LYS A 1 105 ? 0.580 10.357 8.552 1.00 95.56 105 LYS A C 1
ATOM 842 O O . LYS A 1 105 ? -0.534 10.299 9.062 1.00 95.56 105 LYS A O 1
ATOM 847 N N . VAL A 1 106 ? 1.272 9.278 8.206 1.00 95.94 106 VAL A N 1
ATOM 848 C CA . VAL A 1 106 ? 0.834 7.915 8.516 1.00 95.94 106 VAL A CA 1
ATOM 849 C C . VAL A 1 106 ? 1.288 7.565 9.932 1.00 95.94 106 VAL A C 1
ATOM 851 O O . VAL A 1 106 ? 2.482 7.590 10.220 1.00 95.94 106 VAL A O 1
ATOM 854 N N . GLU A 1 107 ? 0.346 7.250 10.818 1.00 92.81 107 GLU A N 1
ATOM 855 C CA . GLU A 1 107 ? 0.604 6.907 12.224 1.00 92.81 107 GLU A CA 1
ATOM 856 C C . GLU A 1 107 ? 0.930 5.417 12.388 1.00 92.81 107 GLU A C 1
ATOM 858 O O . GLU A 1 107 ? 0.200 4.658 13.023 1.00 92.81 107 GLU A O 1
ATOM 863 N N . ALA A 1 108 ? 2.019 4.980 11.756 1.00 93.50 108 ALA A N 1
ATOM 864 C CA . ALA A 1 108 ? 2.559 3.631 11.886 1.00 93.50 108 ALA A CA 1
ATOM 865 C C . ALA A 1 108 ? 4.034 3.606 11.468 1.00 93.50 108 ALA A C 1
ATOM 867 O O . ALA A 1 108 ? 4.445 4.362 10.584 1.00 93.50 108 ALA A O 1
ATOM 868 N N . SER A 1 109 ? 4.829 2.714 12.062 1.00 95.12 109 SER A N 1
ATOM 869 C CA . SER A 1 109 ? 6.178 2.442 11.561 1.00 95.12 109 SER A CA 1
ATOM 870 C C . SER A 1 109 ? 6.126 1.643 10.251 1.00 95.12 109 SER A C 1
ATOM 872 O O . SER A 1 109 ? 5.139 0.972 9.940 1.00 95.12 109 SER A O 1
ATOM 874 N N . VAL A 1 110 ? 7.210 1.684 9.471 1.00 93.62 110 VAL A N 1
ATOM 875 C CA . VAL A 1 110 ? 7.331 0.879 8.240 1.00 93.62 110 VAL A CA 1
ATOM 876 C C . VAL A 1 110 ? 7.235 -0.618 8.549 1.00 93.62 110 VAL A C 1
ATOM 878 O O . VAL A 1 110 ? 6.617 -1.362 7.794 1.00 93.62 110 VAL A O 1
ATOM 881 N N . GLU A 1 111 ? 7.797 -1.040 9.679 1.00 93.38 111 GLU A N 1
ATOM 882 C CA . GLU A 1 111 ? 7.733 -2.414 10.178 1.00 93.38 111 GLU A CA 1
ATOM 883 C C . GLU A 1 111 ? 6.293 -2.838 10.490 1.00 93.38 111 GLU A C 1
ATOM 885 O O . GLU A 1 111 ? 5.825 -3.854 9.986 1.00 93.38 111 GLU A O 1
ATOM 890 N N . GLN A 1 112 ? 5.534 -2.009 11.215 1.00 93.75 112 GLN A N 1
ATOM 891 C CA . GLN A 1 112 ? 4.120 -2.275 11.498 1.00 93.75 112 GLN A CA 1
ATOM 892 C C . GLN A 1 112 ? 3.293 -2.381 10.214 1.00 93.75 112 GLN A C 1
ATOM 894 O O . GLN A 1 112 ? 2.495 -3.305 10.059 1.00 93.75 112 GLN A O 1
ATOM 899 N N . LEU A 1 113 ? 3.508 -1.466 9.263 1.00 95.31 113 LEU A N 1
ATOM 900 C CA . LEU A 1 113 ? 2.849 -1.511 7.958 1.00 95.31 113 LEU A CA 1
ATOM 901 C C . LEU A 1 113 ? 3.194 -2.793 7.192 1.00 95.31 113 LEU A C 1
ATOM 903 O O . LEU A 1 113 ? 2.306 -3.402 6.593 1.00 95.31 113 LEU A O 1
ATOM 907 N N . ALA A 1 114 ? 4.460 -3.217 7.219 1.00 93.44 114 ALA A N 1
ATOM 908 C CA . ALA A 1 114 ? 4.899 -4.457 6.594 1.00 93.44 114 ALA A CA 1
ATOM 909 C C . ALA A 1 114 ? 4.237 -5.678 7.249 1.00 93.44 114 ALA A C 1
ATOM 911 O O . ALA A 1 114 ? 3.712 -6.530 6.529 1.00 93.44 114 ALA A O 1
ATOM 912 N N . ASN A 1 115 ? 4.177 -5.728 8.581 1.00 92.75 115 ASN A N 1
ATOM 913 C CA . ASN A 1 115 ? 3.527 -6.802 9.334 1.00 92.75 115 ASN A CA 1
ATOM 914 C C . ASN A 1 115 ? 2.033 -6.894 8.990 1.00 92.75 115 ASN A C 1
ATOM 916 O O . ASN A 1 115 ? 1.557 -7.953 8.583 1.00 92.75 115 ASN A O 1
ATOM 920 N N . TRP A 1 116 ? 1.301 -5.776 9.023 1.00 94.56 116 TRP A N 1
ATOM 921 C CA . TRP A 1 116 ? -0.130 -5.745 8.682 1.00 94.56 116 TRP A CA 1
ATOM 922 C C . TRP A 1 116 ? -0.433 -6.073 7.218 1.00 94.56 116 TRP A C 1
ATOM 924 O O . TRP A 1 116 ? -1.549 -6.476 6.897 1.00 94.56 116 TRP A O 1
ATOM 934 N N . CYS A 1 117 ? 0.533 -5.897 6.315 1.00 94.75 117 CYS A N 1
ATOM 935 C CA . CYS A 1 117 ? 0.401 -6.289 4.911 1.00 94.75 117 CYS A CA 1
ATOM 936 C C . CYS A 1 117 ? 0.887 -7.721 4.631 1.00 94.75 117 CYS A C 1
ATOM 938 O O . CYS A 1 117 ? 0.803 -8.178 3.487 1.00 94.75 117 CYS A O 1
ATOM 940 N N . GLY A 1 118 ? 1.421 -8.420 5.640 1.00 92.06 118 GLY A N 1
ATOM 941 C CA . GLY A 1 118 ? 2.046 -9.732 5.489 1.00 92.06 118 GLY A CA 1
ATOM 942 C C . GLY A 1 118 ? 3.294 -9.696 4.606 1.00 92.06 118 GLY A C 1
ATOM 943 O O . GLY A 1 118 ? 3.508 -10.621 3.831 1.00 92.06 118 GLY A O 1
ATOM 944 N N . LEU A 1 119 ? 4.062 -8.606 4.656 1.00 91.00 119 LEU A N 1
ATOM 945 C CA . LEU A 1 119 ? 5.306 -8.407 3.904 1.00 91.00 119 LEU A CA 1
ATOM 946 C C . LEU A 1 119 ? 6.559 -8.734 4.720 1.00 91.00 119 LEU A C 1
ATOM 948 O O . LEU A 1 119 ? 7.646 -8.792 4.145 1.00 91.00 119 LEU A O 1
ATOM 952 N N . SER A 1 120 ? 6.413 -8.922 6.032 1.00 85.81 120 SER A N 1
ATOM 953 C CA . SER A 1 120 ? 7.525 -9.320 6.888 1.00 85.81 120 SER A CA 1
ATOM 954 C C . SER A 1 120 ? 8.034 -10.708 6.526 1.00 85.81 120 SER A C 1
ATOM 956 O O . SER A 1 120 ? 7.278 -11.590 6.110 1.00 85.81 120 SER A O 1
ATOM 958 N N . THR A 1 121 ? 9.346 -10.865 6.639 1.00 76.19 121 THR A N 1
ATOM 959 C CA . THR A 1 121 ? 10.059 -12.114 6.373 1.00 76.19 121 THR A CA 1
ATOM 960 C C . THR A 1 121 ? 10.407 -12.868 7.649 1.00 76.19 121 THR A C 1
ATOM 962 O O . THR A 1 121 ? 10.880 -14.002 7.558 1.00 76.19 121 THR A O 1
ATOM 965 N N . ASP A 1 122 ? 10.191 -12.255 8.813 1.00 65.38 122 ASP A N 1
ATOM 966 C CA . ASP A 1 122 ? 10.574 -12.829 10.093 1.00 65.38 122 ASP A CA 1
ATOM 967 C C . ASP A 1 122 ? 9.454 -13.720 10.634 1.00 65.38 122 ASP A C 1
ATOM 969 O O . ASP A 1 122 ? 8.302 -13.323 10.786 1.00 65.38 122 ASP A O 1
ATOM 973 N N . VAL A 1 123 ? 9.814 -14.977 10.896 1.00 56.97 123 VAL A N 1
ATOM 974 C CA . VAL A 1 123 ? 8.899 -16.074 11.261 1.00 56.97 123 VAL A CA 1
ATOM 975 C C . VAL A 1 123 ? 8.332 -15.915 12.686 1.00 56.97 123 VAL A C 1
ATOM 977 O O . VAL A 1 123 ? 7.421 -16.645 13.065 1.00 56.97 123 VAL A O 1
ATOM 980 N N . ASN A 1 124 ? 8.848 -14.962 13.469 1.00 53.16 124 ASN A N 1
ATOM 981 C CA . ASN A 1 124 ? 8.561 -14.816 14.900 1.00 53.16 124 ASN A CA 1
ATOM 982 C C . ASN A 1 124 ? 7.555 -13.699 15.255 1.00 53.16 124 ASN A C 1
ATOM 984 O O . ASN A 1 124 ? 7.232 -13.565 16.431 1.00 53.16 124 ASN A O 1
ATOM 988 N N . ASP A 1 125 ? 7.035 -12.939 14.285 1.00 45.59 125 ASP A N 1
ATOM 989 C CA . ASP A 1 125 ? 6.156 -11.775 14.533 1.00 45.59 125 ASP A CA 1
ATOM 990 C C . ASP A 1 125 ? 4.656 -12.062 14.289 1.00 45.59 125 ASP A C 1
ATOM 992 O O . ASP A 1 125 ? 3.922 -11.232 13.741 1.00 45.59 125 ASP A O 1
ATOM 996 N N . HIS A 1 126 ? 4.180 -13.255 14.658 1.00 41.34 126 HIS A N 1
ATOM 997 C CA . HIS A 1 126 ? 2.772 -13.658 14.515 1.00 41.34 126 HIS A CA 1
ATOM 998 C C . HIS A 1 126 ? 2.061 -13.818 15.857 1.00 41.34 126 HIS A C 1
ATOM 1000 O O . HIS A 1 126 ? 2.569 -14.580 16.708 1.00 41.34 126 HIS A O 1
#

Radius of gyration: 18.73 Å; Cα contacts (8 Å, |Δi|>4): 122; chains: 1; bounding box: 44×46×46 Å

InterPro domains:
  IPR003446 Plasmid replication initiation, RepA [NF040977] (25-121)
  IPR003446 Plasmid replication initiation, RepA [PF02387] (19-122)

pLDDT: mean 79.41, std 19.57, range [34.5, 97.12]

Nearest PDB structures (foldseek):
  3nc1-assembly1_A  TM=2.776E-01  e=2.927E+00  Mus musculus
  4bsm-assembly1_A  TM=2.364E-01  e=9.178E+00  Homo sapiens
  3nc0-assembly2_A  TM=2.422E-01  e=9.178E+00  Mus musculus

Foldseek 3Di:
DDDDDDPPDPDPDDPDDPPPPLFPDQQFAFDDDDDPDDDDPQLVVQLVCLLVVLVLPDCVVFFDWDQDPVRDTDGGGDRDDPSVSNVVSRLSSQQSNQQDPVVRGRPDDPVRSCVRRVNDPDPPPD

Solvent-accessible surface area (backbone atoms only — not comparable to full-atom values): 8013 Å² total; per-residue (Å²): 141,82,90,79,88,81,81,80,77,82,68,84,86,66,86,92,64,97,66,78,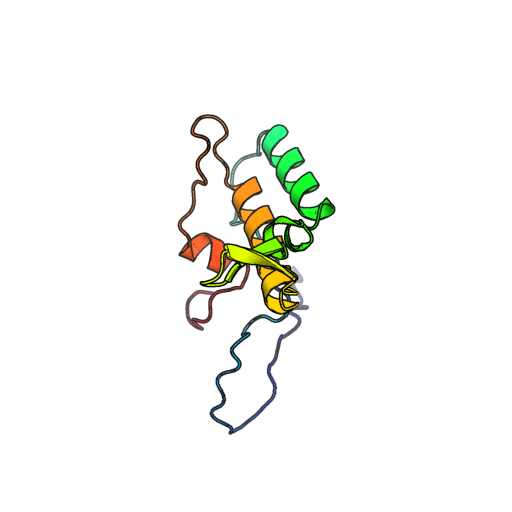65,92,61,74,50,84,74,32,48,59,49,80,74,95,72,94,72,86,77,58,70,67,41,54,51,42,27,52,48,37,66,72,66,40,63,50,72,42,63,82,67,29,67,45,85,43,72,45,97,85,69,50,77,43,86,44,78,48,83,72,54,70,62,58,33,39,44,44,34,16,43,52,27,46,43,35,62,34,45,38,82,86,81,74,41,57,78,65,53,71,65,57,50,29,52,35,14,43,65,54,84,65,91,81,82,122

Organism: NCBI:txid638

Sequence (126 aa):
MSEMLLTNQYKCHTPFSLRRCYVYNPHPTYIPPKETSNKPAIIKALTKAARAARPSRHEAWYTTISVKKNGDIKNFIKRLNEHRARAIDALIVAMSDRLNIISGKVEASVEQLANWCGLSTDVNDH

Secondary structure (DSSP, 8-state):
--------------SS-----S-S-SS--------SSPPPHHHHHHHHHHHHH-GGGSGGGTEEEEE-TTS-EEEEEPPPPHHHHHHHHHHHHHHHHTEETTTTEESS-HHHHHHHTT----TT--

Mean predicted aligned error: 10.69 Å